Protein AF-A0A0S8BSZ0-F1 (afdb_monomer_lite)

Structure (mmCIF, N/CA/C/O backbone):
data_AF-A0A0S8BSZ0-F1
#
_entry.id   AF-A0A0S8BSZ0-F1
#
loop_
_atom_site.group_PDB
_atom_site.id
_atom_site.type_symbol
_atom_site.label_atom_id
_atom_site.label_alt_id
_atom_site.label_comp_id
_atom_site.label_asym_id
_atom_site.label_entity_id
_atom_site.label_seq_id
_atom_site.pdbx_PDB_ins_code
_atom_site.Cartn_x
_atom_site.Cartn_y
_atom_site.Cartn_z
_atom_site.occupancy
_atom_site.B_iso_or_equiv
_atom_site.auth_seq_id
_atom_site.auth_comp_id
_atom_site.auth_asym_id
_atom_site.auth_atom_id
_atom_site.pdbx_PDB_model_num
ATOM 1 N N . MET A 1 1 ? -16.927 15.091 10.865 1.00 62.81 1 MET A N 1
ATOM 2 C CA . MET A 1 1 ? -16.295 13.777 10.636 1.00 62.81 1 MET A CA 1
ATOM 3 C C . MET A 1 1 ? -16.077 13.111 11.978 1.00 62.81 1 MET A C 1
ATOM 5 O O . MET A 1 1 ? -15.887 13.819 12.961 1.00 62.81 1 MET A O 1
ATOM 9 N N . THR A 1 2 ? -16.164 11.785 12.043 1.00 83.69 2 THR A N 1
ATOM 10 C CA . THR A 1 2 ? -15.721 11.041 13.231 1.00 83.69 2 THR A CA 1
ATOM 11 C C . THR A 1 2 ? -14.216 10.773 13.145 1.00 83.69 2 THR A C 1
ATOM 13 O O . THR A 1 2 ? -13.656 10.782 12.050 1.00 83.69 2 THR A O 1
ATOM 16 N N . LYS A 1 3 ? -13.560 10.467 14.275 1.00 85.38 3 LYS A N 1
ATOM 17 C CA . LYS A 1 3 ? -12.137 10.060 14.292 1.00 85.38 3 LYS A CA 1
ATOM 18 C C . LYS A 1 3 ? -11.849 8.879 13.356 1.00 85.38 3 LYS A C 1
ATOM 20 O O . LYS A 1 3 ? -10.783 8.805 12.756 1.00 85.38 3 LYS A O 1
ATOM 25 N N . ARG A 1 4 ? -12.819 7.971 13.205 1.00 86.81 4 ARG A N 1
ATOM 26 C CA . ARG A 1 4 ? -12.750 6.855 12.257 1.00 86.81 4 ARG A CA 1
ATOM 27 C C . ARG A 1 4 ? -12.723 7.336 10.815 1.00 86.81 4 ARG A C 1
ATOM 29 O O . ARG A 1 4 ? -11.914 6.839 10.041 1.00 86.81 4 ARG A O 1
ATOM 36 N N . ASP A 1 5 ? -13.603 8.265 10.455 1.00 88.94 5 ASP A N 1
ATOM 37 C CA . ASP A 1 5 ? -13.669 8.763 9.080 1.00 88.94 5 ASP A CA 1
ATOM 38 C C . ASP A 1 5 ? -12.369 9.496 8.728 1.00 88.94 5 ASP A C 1
ATOM 40 O O . ASP A 1 5 ? -11.796 9.242 7.677 1.00 88.94 5 ASP A O 1
ATOM 44 N N . GLU A 1 6 ? -11.840 10.315 9.642 1.00 91.31 6 GLU A N 1
ATOM 45 C CA . GLU A 1 6 ? -10.541 10.986 9.472 1.00 91.31 6 GLU A CA 1
ATOM 46 C C . GLU A 1 6 ? -9.388 9.987 9.302 1.00 91.31 6 GLU A C 1
ATOM 48 O O . GLU A 1 6 ? -8.531 10.162 8.434 1.00 91.31 6 GLU A O 1
ATOM 53 N N . TYR A 1 7 ? -9.379 8.917 10.101 1.00 90.44 7 TYR A N 1
ATOM 54 C CA . TYR A 1 7 ? -8.399 7.841 9.985 1.00 90.44 7 TYR A CA 1
ATOM 55 C C . TYR A 1 7 ? -8.481 7.148 8.617 1.00 90.44 7 TYR A C 1
ATOM 57 O O . TYR A 1 7 ? -7.475 7.047 7.915 1.00 90.44 7 TYR A O 1
ATOM 65 N N . VAL A 1 8 ? -9.679 6.730 8.198 1.00 91.44 8 VAL A N 1
ATOM 66 C CA . VAL A 1 8 ? -9.894 6.048 6.913 1.00 91.44 8 VAL A CA 1
ATOM 67 C C . VAL A 1 8 ? -9.533 6.953 5.733 1.00 91.44 8 VAL A C 1
ATOM 69 O O . VAL A 1 8 ? -8.869 6.499 4.804 1.00 91.44 8 VAL A O 1
ATOM 72 N N . GLU A 1 9 ? -9.914 8.231 5.761 1.00 94.31 9 GLU A N 1
ATOM 73 C CA . GLU A 1 9 ? -9.570 9.185 4.700 1.00 94.31 9 GLU A CA 1
ATOM 74 C C . GLU A 1 9 ? -8.056 9.422 4.607 1.00 94.31 9 GLU A C 1
ATOM 76 O O . GLU A 1 9 ? -7.502 9.453 3.507 1.00 94.31 9 GLU A O 1
ATOM 81 N N . LYS A 1 10 ? -7.349 9.488 5.743 1.00 93.81 10 LYS A N 1
ATOM 82 C CA . LYS A 1 10 ? -5.880 9.559 5.756 1.00 93.81 10 LYS A CA 1
ATOM 83 C C . LYS A 1 10 ? -5.246 8.337 5.088 1.00 93.81 10 LYS A C 1
ATOM 85 O O . LYS A 1 10 ? -4.289 8.495 4.328 1.00 93.81 10 LYS A O 1
ATOM 90 N N . LEU A 1 11 ? -5.748 7.134 5.374 1.00 93.06 11 LEU A N 1
ATOM 91 C CA . LEU A 1 11 ? -5.251 5.911 4.744 1.00 93.06 11 LEU A CA 1
ATOM 92 C C . LEU A 1 11 ? -5.512 5.935 3.232 1.00 93.06 11 LEU A C 1
ATOM 94 O O . LEU A 1 11 ? -4.574 5.774 2.455 1.00 93.06 11 LEU A O 1
ATOM 98 N N . LYS A 1 12 ? -6.739 6.243 2.797 1.00 93.62 12 LYS A N 1
ATOM 99 C CA . LYS A 1 12 ? -7.074 6.365 1.366 1.00 93.62 12 LYS A CA 1
ATOM 100 C C . LYS A 1 12 ? -6.160 7.344 0.632 1.00 93.62 12 LYS A C 1
ATOM 102 O O . LYS A 1 12 ? -5.600 6.981 -0.396 1.00 93.62 12 LYS A O 1
ATOM 107 N N . ALA A 1 13 ? -5.923 8.529 1.196 1.00 96.06 13 ALA A N 1
ATOM 108 C CA . ALA A 1 13 ? -5.041 9.520 0.584 1.00 96.06 13 ALA A CA 1
ATOM 109 C C . ALA A 1 13 ? -3.604 8.995 0.391 1.00 96.06 13 ALA A C 1
ATOM 111 O O . ALA A 1 13 ? -2.983 9.231 -0.647 1.00 96.06 13 ALA A O 1
ATOM 112 N N . GLN A 1 14 ? -3.068 8.247 1.365 1.00 93.81 14 GLN A N 1
ATOM 113 C CA . GLN A 1 14 ? -1.753 7.608 1.224 1.00 93.81 14 GLN A CA 1
ATOM 114 C C . GLN A 1 14 ? -1.756 6.510 0.158 1.00 93.81 14 GLN A C 1
ATOM 116 O O . GLN A 1 14 ? -0.816 6.418 -0.633 1.00 93.81 14 GLN A O 1
ATOM 121 N N . LEU A 1 15 ? -2.811 5.695 0.121 1.00 93.81 15 LEU A N 1
ATOM 122 C CA . LEU A 1 15 ? -2.969 4.648 -0.880 1.00 93.81 15 LEU A CA 1
ATOM 123 C C . LEU A 1 15 ? -3.018 5.229 -2.297 1.00 93.81 15 LEU A C 1
ATOM 125 O O . LEU A 1 15 ? -2.343 4.715 -3.188 1.00 93.81 15 LEU A O 1
ATOM 129 N N . ASP A 1 16 ? -3.770 6.306 -2.503 1.00 95.25 16 ASP A N 1
ATOM 130 C CA . ASP A 1 16 ? -3.882 6.968 -3.802 1.00 95.25 16 ASP A CA 1
ATOM 131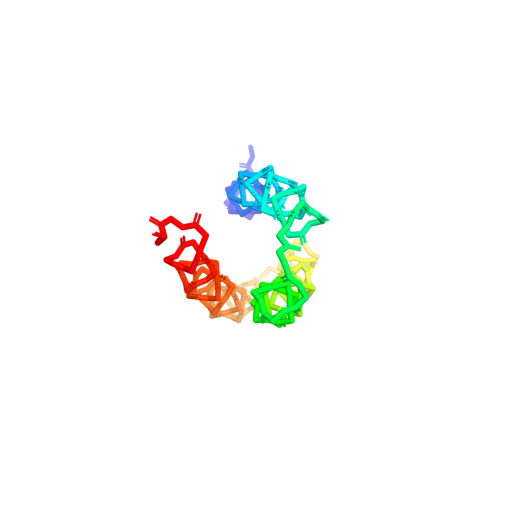 C C . ASP A 1 16 ? -2.522 7.497 -4.273 1.00 95.25 16 ASP A C 1
ATOM 133 O O . ASP A 1 16 ? -2.136 7.288 -5.426 1.00 95.25 16 ASP A O 1
ATOM 137 N N . GLN A 1 17 ? -1.740 8.088 -3.362 1.00 94.75 17 GLN A N 1
ATOM 138 C CA . GLN A 1 17 ? -0.377 8.529 -3.657 1.00 94.75 17 GLN A CA 1
ATOM 139 C C . GLN A 1 17 ? 0.523 7.364 -4.099 1.00 94.75 17 GLN A C 1
ATOM 141 O O . GLN A 1 17 ? 1.277 7.492 -5.069 1.00 94.75 17 GLN A O 1
ATOM 146 N N . TRP A 1 18 ? 0.475 6.230 -3.397 1.00 94.62 18 TRP A N 1
ATOM 147 C CA . TRP A 1 18 ? 1.294 5.065 -3.738 1.00 94.62 18 TRP A CA 1
ATOM 148 C C . TRP A 1 18 ? 0.847 4.406 -5.040 1.00 94.62 18 TRP A C 1
ATOM 150 O O . TRP A 1 18 ? 1.694 4.085 -5.873 1.00 94.62 18 TRP A O 1
ATOM 160 N N . ASN A 1 19 ? -0.462 4.284 -5.272 1.00 92.81 19 ASN A N 1
ATOM 161 C CA . ASN A 1 19 ? -1.010 3.773 -6.527 1.00 92.81 19 ASN A CA 1
ATOM 162 C C . ASN A 1 19 ? -0.564 4.626 -7.722 1.00 92.81 19 ASN A C 1
ATOM 164 O O . ASN A 1 19 ? -0.157 4.076 -8.743 1.00 92.81 19 ASN A O 1
ATOM 168 N N . ALA A 1 20 ? -0.568 5.956 -7.590 1.00 95.56 20 ALA A N 1
ATOM 169 C CA . ALA A 1 20 ? -0.103 6.849 -8.649 1.00 95.56 20 ALA A CA 1
ATOM 170 C C . ALA A 1 20 ? 1.380 6.622 -9.001 1.00 95.56 20 ALA A C 1
ATOM 172 O O . ALA A 1 20 ? 1.740 6.607 -10.178 1.00 95.56 20 ALA A O 1
ATOM 173 N N . GLN A 1 21 ? 2.243 6.398 -8.005 1.00 93.19 21 GLN A N 1
ATOM 174 C CA . GLN A 1 21 ? 3.658 6.088 -8.251 1.00 93.19 21 GLN A CA 1
ATOM 175 C C . GLN A 1 21 ? 3.852 4.692 -8.854 1.00 93.19 21 GLN A C 1
ATOM 177 O O . GLN A 1 21 ? 4.664 4.514 -9.759 1.00 93.19 21 GLN A O 1
ATOM 182 N N . VAL A 1 22 ? 3.063 3.714 -8.414 1.00 91.81 22 VAL A N 1
ATOM 183 C CA . VAL A 1 22 ? 3.096 2.342 -8.937 1.00 91.81 22 VAL A CA 1
ATOM 184 C C . VAL A 1 22 ? 2.709 2.295 -10.411 1.00 91.81 22 VAL A C 1
ATOM 186 O O . VAL A 1 22 ? 3.358 1.587 -11.173 1.00 91.81 22 VAL A O 1
ATOM 189 N N . VAL A 1 23 ? 1.750 3.112 -10.856 1.00 93.94 23 VAL A N 1
ATOM 190 C CA . VAL A 1 23 ? 1.425 3.253 -12.289 1.00 93.94 23 VAL A CA 1
ATOM 191 C C . VAL A 1 23 ? 2.646 3.706 -13.102 1.00 93.94 23 VAL A C 1
ATOM 193 O O . VAL A 1 23 ? 2.889 3.191 -14.194 1.00 93.94 23 VAL A O 1
ATOM 196 N N . G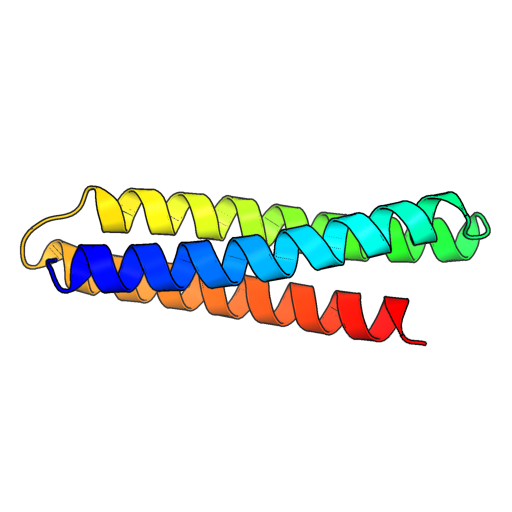LN A 1 24 ? 3.458 4.627 -12.572 1.00 92.50 24 GLN A N 1
ATOM 197 C CA . GLN A 1 24 ? 4.688 5.062 -13.248 1.00 92.50 24 GLN A CA 1
ATOM 198 C C . GLN A 1 24 ? 5.733 3.941 -13.306 1.00 92.50 24 GLN A C 1
ATOM 200 O O . GLN A 1 24 ? 6.404 3.762 -14.321 1.00 92.50 24 GLN A O 1
ATOM 205 N N . TRP A 1 25 ? 5.871 3.168 -12.230 1.00 92.31 25 TRP A N 1
ATOM 206 C CA . TRP A 1 25 ? 6.776 2.019 -12.176 1.00 92.31 25 TRP A CA 1
ATOM 207 C C . TRP A 1 25 ? 6.348 0.888 -13.111 1.00 92.31 25 TRP A C 1
ATOM 209 O O . TRP A 1 25 ? 7.191 0.301 -13.781 1.00 92.31 25 TRP A O 1
ATOM 219 N N . GLU A 1 26 ? 5.048 0.627 -13.234 1.00 91.12 26 GLU A N 1
ATOM 220 C CA . GLU A 1 26 ? 4.504 -0.337 -14.194 1.00 91.12 26 GLU A CA 1
ATOM 221 C C . GLU A 1 26 ? 4.827 0.049 -15.640 1.00 91.12 26 GLU A C 1
ATOM 223 O O . GLU A 1 26 ? 5.178 -0.818 -16.440 1.00 91.12 26 GLU A O 1
ATOM 228 N N . ALA A 1 27 ? 4.749 1.338 -15.981 1.00 92.75 27 ALA A N 1
ATOM 229 C CA . ALA A 1 27 ? 5.158 1.823 -17.296 1.00 92.75 27 ALA A CA 1
ATOM 230 C C . ALA A 1 27 ? 6.662 1.596 -17.532 1.00 92.75 27 ALA A C 1
ATOM 232 O O . ALA A 1 27 ? 7.036 0.974 -18.525 1.00 92.75 27 ALA A O 1
ATOM 233 N N . LYS A 1 28 ? 7.514 1.982 -16.570 1.00 88.69 28 LYS A N 1
ATOM 234 C CA . LYS A 1 28 ? 8.968 1.737 -16.632 1.00 88.69 28 LYS A CA 1
ATOM 235 C C . LYS A 1 28 ? 9.307 0.250 -16.765 1.00 88.69 28 LYS A C 1
ATOM 237 O O . LYS A 1 28 ? 10.197 -0.113 -17.525 1.00 88.69 28 LYS A O 1
ATOM 242 N N . ALA A 1 29 ? 8.590 -0.623 -16.058 1.00 90.31 29 ALA A N 1
ATOM 243 C CA . ALA A 1 29 ? 8.806 -2.065 -16.125 1.00 90.31 29 ALA A CA 1
ATOM 244 C C . ALA A 1 29 ? 8.493 -2.656 -17.502 1.00 90.31 29 ALA A C 1
ATOM 246 O O . ALA A 1 29 ? 9.167 -3.591 -17.931 1.00 90.31 29 ALA A O 1
ATOM 247 N N . ARG A 1 30 ? 7.519 -2.092 -18.225 1.00 89.75 30 ARG A N 1
ATOM 248 C CA . ARG A 1 30 ? 7.204 -2.506 -19.602 1.00 89.75 30 ARG A CA 1
ATOM 249 C C . ARG A 1 30 ? 8.294 -2.118 -20.599 1.00 89.75 30 ARG A C 1
ATOM 251 O O . ARG A 1 30 ? 8.490 -2.847 -21.565 1.00 89.75 30 ARG A O 1
ATOM 258 N N . GLU A 1 31 ? 8.982 -1.005 -20.363 1.00 89.25 31 GLU A N 1
ATOM 259 C CA . GLU A 1 31 ? 10.082 -0.514 -21.206 1.00 89.25 31 GLU A CA 1
ATOM 260 C C . GLU A 1 31 ? 11.437 -1.157 -20.856 1.00 89.25 31 GLU A C 1
ATOM 262 O O . GLU A 1 31 ? 12.380 -1.110 -21.648 1.00 89.25 31 GLU A O 1
ATOM 267 N N . ALA A 1 32 ? 11.544 -1.780 -19.680 1.00 89.25 32 ALA A N 1
ATOM 268 C CA . ALA A 1 32 ? 12.771 -2.392 -19.196 1.00 89.25 32 ALA A CA 1
ATOM 269 C C . ALA A 1 32 ? 13.135 -3.690 -19.943 1.00 89.25 32 ALA A C 1
ATOM 271 O O . ALA A 1 32 ? 12.285 -4.457 -20.402 1.00 89.25 32 ALA A O 1
ATOM 272 N N . GLN A 1 33 ? 14.438 -3.983 -20.006 1.00 88.94 33 GLN A N 1
ATOM 273 C CA . GLN A 1 33 ? 14.944 -5.251 -20.540 1.00 88.94 33 GLN A CA 1
ATOM 274 C C . GLN A 1 33 ? 14.445 -6.442 -19.707 1.00 88.94 33 GLN A C 1
ATOM 276 O O . GLN A 1 33 ? 14.228 -6.315 -18.505 1.00 88.94 33 GLN A O 1
ATOM 281 N N . ALA A 1 34 ? 14.329 -7.625 -20.322 1.00 85.56 34 ALA A N 1
ATOM 282 C CA . ALA A 1 34 ? 13.683 -8.799 -19.719 1.00 85.56 34 ALA A CA 1
ATOM 283 C C . ALA A 1 34 ? 14.193 -9.167 -18.310 1.00 85.56 34 ALA A C 1
ATOM 285 O O . ALA A 1 34 ? 13.396 -9.507 -17.438 1.00 85.56 34 ALA A O 1
ATOM 286 N N . HIS A 1 35 ? 15.504 -9.066 -18.068 1.00 80.06 35 HIS A N 1
ATOM 287 C CA . HIS A 1 35 ? 16.096 -9.388 -16.767 1.00 80.06 35 HIS A CA 1
ATOM 288 C C . HIS A 1 35 ? 15.750 -8.354 -15.681 1.00 80.06 35 HIS A C 1
ATOM 290 O O . HIS A 1 35 ? 15.479 -8.728 -14.545 1.00 80.06 35 HIS A O 1
ATOM 296 N N . VAL A 1 36 ? 15.705 -7.067 -16.037 1.00 86.69 36 VAL A N 1
ATOM 297 C CA . VAL A 1 36 ? 15.310 -5.974 -15.133 1.00 86.69 36 VAL A CA 1
ATOM 298 C C . VAL A 1 36 ? 13.806 -6.022 -14.872 1.00 86.69 36 VAL A C 1
ATOM 300 O O . VAL A 1 36 ? 13.359 -5.893 -13.735 1.00 86.69 36 VAL A O 1
ATOM 303 N N . ARG A 1 37 ? 13.021 -6.287 -15.921 1.00 89.12 37 ARG A N 1
ATOM 304 C CA . ARG A 1 37 ? 11.566 -6.410 -15.842 1.00 89.12 37 ARG A CA 1
ATOM 305 C C . ARG A 1 37 ? 11.129 -7.483 -14.845 1.00 89.12 37 ARG A C 1
ATOM 307 O O . ARG A 1 37 ? 10.210 -7.234 -14.079 1.00 89.12 37 ARG A O 1
ATOM 314 N N . ALA A 1 38 ? 11.796 -8.638 -14.809 1.00 90.12 38 ALA A N 1
ATOM 315 C CA . ALA A 1 38 ? 11.459 -9.700 -13.860 1.00 90.12 38 ALA A CA 1
ATOM 316 C C . ALA A 1 38 ? 11.631 -9.268 -12.388 1.00 90.12 38 ALA A C 1
ATOM 318 O O . ALA A 1 38 ? 10.801 -9.607 -11.544 1.00 90.12 38 ALA A O 1
ATOM 319 N N . ASP A 1 39 ? 12.682 -8.502 -12.073 1.00 89.19 39 ASP A N 1
ATOM 320 C CA . ASP A 1 39 ? 12.880 -7.960 -10.722 1.00 89.19 39 ASP A CA 1
ATOM 321 C C . ASP A 1 39 ? 11.827 -6.892 -10.388 1.00 89.19 39 ASP A C 1
ATOM 323 O O . ASP A 1 39 ? 11.227 -6.919 -9.313 1.00 89.19 39 ASP A O 1
ATOM 327 N N . TYR A 1 40 ? 11.530 -6.005 -11.337 1.00 91.06 40 TYR A N 1
ATOM 328 C CA . TYR A 1 40 ? 10.495 -4.981 -11.201 1.00 91.06 40 TYR A CA 1
ATOM 329 C C . TYR A 1 40 ? 9.098 -5.567 -10.994 1.00 91.06 40 TYR A C 1
ATOM 331 O O . TYR A 1 40 ? 8.402 -5.164 -10.059 1.00 91.06 40 TYR A O 1
ATOM 339 N N . ASP A 1 41 ? 8.711 -6.557 -11.798 1.00 92.38 41 ASP A N 1
ATOM 340 C CA . ASP A 1 41 ? 7.431 -7.254 -11.672 1.00 92.38 41 ASP A CA 1
ATOM 341 C C . ASP A 1 41 ? 7.309 -7.915 -10.287 1.00 92.38 41 ASP A C 1
ATOM 343 O O . ASP A 1 41 ? 6.255 -7.828 -9.654 1.00 92.38 41 ASP A O 1
ATOM 347 N N . LYS A 1 42 ? 8.403 -8.471 -9.744 1.00 93.38 42 LYS A N 1
ATOM 348 C CA . LYS A 1 42 ? 8.435 -9.035 -8.385 1.00 93.38 42 LYS A CA 1
ATOM 349 C C . LYS A 1 42 ? 8.206 -7.979 -7.298 1.00 93.38 42 LYS A C 1
ATOM 351 O O . LYS A 1 42 ? 7.458 -8.237 -6.351 1.00 93.38 42 LYS A O 1
ATOM 356 N N . GLN A 1 43 ? 8.832 -6.802 -7.398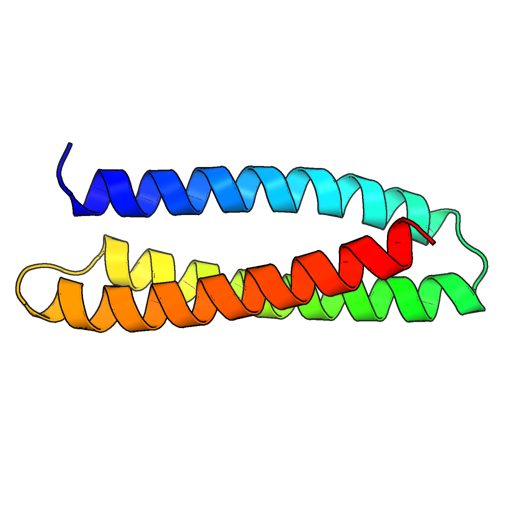 1.00 93.31 43 GLN A N 1
ATOM 357 C CA . GLN A 1 43 ? 8.613 -5.729 -6.416 1.00 93.31 43 GLN A CA 1
ATOM 358 C C . GLN A 1 43 ? 7.184 -5.172 -6.504 1.00 93.31 43 GLN A C 1
ATOM 360 O O . GLN A 1 43 ? 6.539 -4.959 -5.474 1.00 93.31 43 GLN A O 1
ATOM 365 N N . LEU A 1 44 ? 6.665 -4.994 -7.723 1.00 93.44 44 LEU A N 1
ATOM 366 C CA . LEU A 1 44 ? 5.290 -4.553 -7.968 1.00 93.44 44 LEU A CA 1
ATOM 367 C C . LEU A 1 44 ? 4.270 -5.555 -7.419 1.00 93.44 44 LEU A C 1
ATOM 369 O O . LEU A 1 44 ? 3.298 -5.157 -6.779 1.00 93.44 44 LEU A O 1
ATOM 373 N N . GLU A 1 45 ? 4.495 -6.853 -7.616 1.00 94.75 45 GLU A N 1
ATOM 374 C CA . GLU A 1 45 ? 3.637 -7.898 -7.062 1.00 94.75 45 GLU A CA 1
ATOM 375 C C . GLU A 1 45 ? 3.663 -7.896 -5.528 1.00 94.75 45 GLU A C 1
ATOM 377 O O . GLU A 1 45 ? 2.609 -7.963 -4.893 1.00 94.75 45 GLU A O 1
ATOM 382 N N . SER A 1 46 ? 4.846 -7.751 -4.922 1.00 94.44 46 SER A N 1
ATOM 383 C CA . SER A 1 46 ? 4.978 -7.639 -3.467 1.00 94.44 46 SER A CA 1
ATOM 384 C C . SER A 1 46 ? 4.180 -6.456 -2.920 1.00 94.44 46 SER A C 1
ATOM 386 O O . SER A 1 46 ? 3.459 -6.616 -1.936 1.00 94.44 46 SER A O 1
ATOM 388 N N . PHE A 1 47 ? 4.267 -5.286 -3.561 1.00 94.19 47 PHE A N 1
ATOM 389 C CA . PHE A 1 47 ? 3.468 -4.121 -3.183 1.00 94.19 47 PHE A CA 1
ATOM 390 C C . PHE A 1 47 ? 1.964 -4.393 -3.326 1.00 94.19 47 PHE A C 1
ATOM 392 O O . PHE A 1 47 ? 1.212 -4.138 -2.389 1.00 94.19 47 PHE A O 1
ATOM 399 N N . ARG A 1 48 ? 1.518 -4.958 -4.458 1.00 94.31 48 ARG A N 1
ATOM 400 C CA . ARG A 1 48 ? 0.096 -5.259 -4.709 1.00 94.31 48 ARG A CA 1
ATOM 401 C C . ARG A 1 48 ? -0.495 -6.190 -3.649 1.00 94.31 48 ARG A C 1
ATOM 403 O O . ARG A 1 48 ? -1.586 -5.920 -3.161 1.00 94.31 48 ARG A O 1
ATOM 410 N N . ARG A 1 49 ? 0.239 -7.229 -3.237 1.00 95.88 49 ARG A N 1
ATOM 411 C CA . ARG A 1 49 ? -0.201 -8.138 -2.163 1.00 95.88 49 ARG A CA 1
ATOM 412 C C . ARG A 1 49 ? -0.404 -7.398 -0.838 1.00 95.88 49 ARG A C 1
ATOM 414 O O . ARG A 1 49 ? -1.447 -7.552 -0.213 1.00 95.88 49 ARG A O 1
ATOM 421 N N . GLN A 1 50 ? 0.563 -6.567 -0.438 1.00 95.56 50 GLN A N 1
ATOM 422 C CA . GLN A 1 50 ? 0.449 -5.778 0.796 1.00 95.56 50 GLN A CA 1
ATOM 423 C C . GLN A 1 50 ? -0.677 -4.741 0.716 1.00 95.56 50 GLN A C 1
ATOM 425 O O . GLN A 1 50 ? -1.380 -4.506 1.694 1.00 95.56 50 GLN A O 1
ATOM 430 N 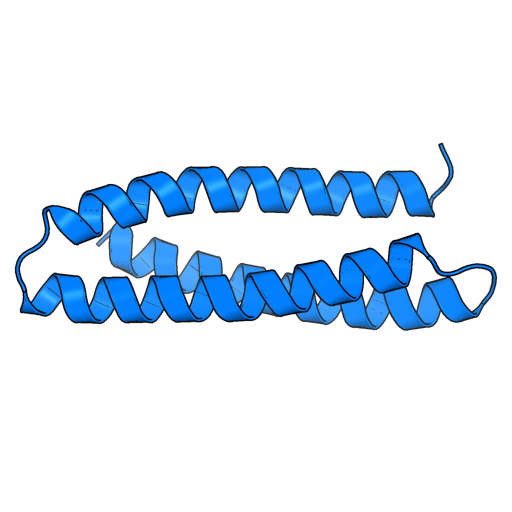N . ARG A 1 51 ? -0.891 -4.154 -0.465 1.00 94.75 51 ARG A N 1
ATOM 431 C CA . ARG A 1 51 ? -1.997 -3.232 -0.727 1.00 94.75 51 ARG A CA 1
ATOM 432 C C . ARG A 1 51 ? -3.355 -3.884 -0.534 1.00 94.75 51 ARG A C 1
ATOM 434 O O . ARG A 1 51 ? -4.238 -3.277 0.067 1.00 94.75 51 ARG A O 1
ATOM 441 N N . ASP A 1 52 ? -3.531 -5.095 -1.041 1.00 96.00 52 ASP A N 1
ATOM 442 C CA . ASP A 1 52 ? -4.807 -5.795 -0.945 1.00 96.00 52 ASP A CA 1
ATOM 443 C C . ASP A 1 52 ? -5.121 -6.180 0.516 1.00 96.00 52 ASP A C 1
ATOM 445 O O . ASP A 1 52 ? -6.256 -5.992 0.961 1.00 96.00 52 ASP A O 1
ATOM 449 N N . GLU A 1 53 ? -4.108 -6.594 1.290 1.00 95.25 53 GLU A N 1
ATOM 450 C CA . GLU A 1 53 ? -4.213 -6.833 2.742 1.00 95.25 53 GLU A CA 1
ATOM 451 C C . GLU A 1 53 ? -4.560 -5.541 3.505 1.00 95.25 53 GLU A C 1
ATOM 453 O O . GLU A 1 53 ? -5.500 -5.508 4.302 1.00 95.25 53 GLU A O 1
ATOM 458 N N . ALA A 1 54 ? -3.863 -4.442 3.210 1.00 94.31 54 ALA A N 1
ATOM 459 C CA . ALA A 1 54 ? -4.107 -3.136 3.816 1.00 94.31 54 ALA A CA 1
ATOM 460 C C . ALA A 1 54 ? -5.526 -2.610 3.518 1.00 94.31 54 ALA A C 1
ATOM 462 O O . ALA A 1 54 ? -6.220 -2.116 4.410 1.00 94.31 54 ALA A O 1
ATOM 463 N N . LEU A 1 55 ? -6.001 -2.775 2.280 1.00 94.75 55 LEU A N 1
ATOM 464 C CA . LEU A 1 55 ? -7.368 -2.444 1.874 1.00 94.75 55 LEU A CA 1
ATOM 465 C C . LEU A 1 55 ? -8.416 -3.272 2.619 1.00 94.75 55 LEU A C 1
ATOM 467 O O . LEU A 1 55 ? -9.486 -2.758 2.953 1.00 94.75 55 LEU A O 1
ATOM 471 N N . GLU A 1 56 ? -8.138 -4.550 2.866 1.00 95.06 56 GLU A N 1
ATOM 472 C CA . GLU A 1 56 ? -9.023 -5.400 3.652 1.00 95.06 56 GLU A CA 1
ATOM 473 C C . GLU A 1 56 ? -9.129 -4.916 5.099 1.00 95.06 56 GLU A C 1
ATOM 475 O O . GLU A 1 56 ? -10.244 -4.740 5.596 1.00 95.06 56 GLU A O 1
ATOM 480 N N . GLN A 1 57 ? -8.000 -4.624 5.749 1.00 93.75 57 GLN A N 1
ATOM 481 C CA . GLN A 1 57 ? -8.005 -4.101 7.117 1.00 93.75 57 GLN A CA 1
ATOM 482 C C . GLN A 1 57 ? -8.697 -2.737 7.204 1.00 93.75 57 GLN A C 1
ATOM 484 O O . GLN A 1 57 ? -9.523 -2.522 8.089 1.00 93.75 57 GLN A O 1
ATOM 489 N N . MET A 1 58 ? -8.464 -1.843 6.238 1.00 92.75 58 MET A N 1
ATOM 490 C CA . MET A 1 58 ? -9.143 -0.546 6.181 1.00 92.75 58 MET A CA 1
ATOM 491 C C . MET A 1 58 ? -10.668 -0.698 6.094 1.00 92.75 58 MET A C 1
ATOM 493 O O . MET A 1 58 ? -11.395 0.009 6.794 1.00 92.75 58 MET A O 1
ATOM 497 N N . ARG A 1 59 ? -11.172 -1.644 5.284 1.00 92.31 59 ARG A N 1
ATOM 498 C CA . ARG A 1 59 ? -12.616 -1.940 5.222 1.00 92.31 59 ARG A CA 1
ATOM 499 C C . ARG A 1 59 ? -13.150 -2.433 6.566 1.00 92.31 59 ARG A C 1
ATOM 501 O O . ARG A 1 59 ? -14.215 -1.987 6.987 1.00 92.31 59 ARG A O 1
ATOM 508 N N . ARG A 1 60 ? -12.408 -3.301 7.262 1.00 92.25 60 ARG A N 1
ATOM 509 C CA . ARG A 1 60 ? -12.787 -3.795 8.598 1.00 92.25 60 ARG A CA 1
ATOM 510 C C . ARG A 1 60 ? -12.881 -2.650 9.610 1.00 92.25 60 ARG A C 1
ATOM 512 O O . ARG A 1 60 ? -13.889 -2.543 10.301 1.00 92.25 60 ARG A O 1
ATOM 519 N N . VAL A 1 61 ? -11.893 -1.752 9.637 1.00 91.44 61 VAL A N 1
ATOM 520 C CA . VAL A 1 61 ? -11.896 -0.559 10.505 1.00 91.44 61 VAL A CA 1
ATOM 521 C C . VAL A 1 61 ? -13.056 0.380 10.177 1.00 91.44 61 VAL A C 1
ATOM 523 O O . VAL A 1 61 ? -13.703 0.901 11.084 1.00 91.44 61 VAL A O 1
ATOM 526 N N . GLN A 1 62 ? -13.360 0.585 8.893 1.00 89.69 62 GLN A N 1
ATOM 527 C CA . GLN A 1 62 ? -14.474 1.434 8.466 1.00 89.69 62 GLN A CA 1
ATOM 528 C C . GLN A 1 62 ? -15.833 0.890 8.940 1.00 89.69 62 GLN A C 1
ATOM 530 O O . GLN A 1 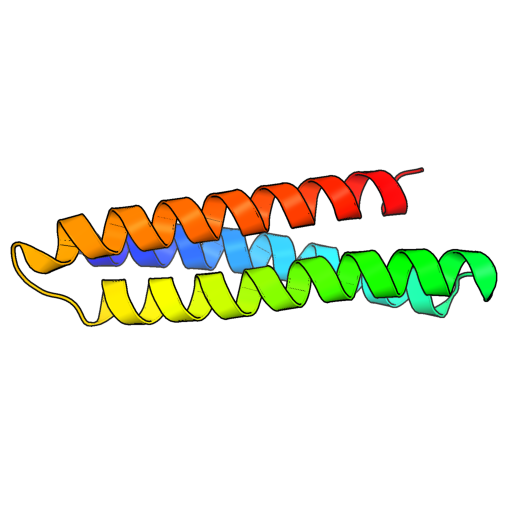62 ? -16.702 1.669 9.333 1.00 89.69 62 GLN A O 1
ATOM 535 N N . SER A 1 63 ? -16.015 -0.432 8.920 1.00 89.56 63 SER A N 1
ATOM 536 C CA . SER A 1 63 ? -17.249 -1.094 9.360 1.00 89.56 63 SER A CA 1
ATOM 537 C C . SER A 1 63 ? -17.360 -1.267 10.879 1.00 89.56 63 SER A C 1
ATOM 539 O O . SER A 1 63 ? -18.454 -1.529 11.373 1.00 89.56 63 SER A O 1
ATOM 541 N N . ALA A 1 64 ? -16.265 -1.120 11.624 1.00 88.94 64 ALA A N 1
ATOM 542 C CA . ALA A 1 64 ? -16.245 -1.323 13.067 1.00 88.94 64 ALA A CA 1
ATOM 543 C C . ALA A 1 64 ? -16.850 -0.154 13.861 1.00 88.94 64 ALA A C 1
ATOM 545 O O . ALA A 1 64 ? -16.861 1.004 13.423 1.00 88.94 64 ALA A O 1
ATOM 546 N N . THR A 1 65 ? -17.334 -0.473 15.063 1.00 85.06 65 THR A N 1
ATOM 547 C CA . THR A 1 65 ? -17.937 0.463 16.022 1.00 85.06 65 THR A CA 1
ATOM 548 C C . THR A 1 65 ? -17.539 0.097 17.450 1.00 85.06 65 THR A C 1
ATOM 550 O O . THR A 1 65 ? -17.327 -1.080 17.737 1.00 85.06 65 THR A O 1
ATOM 553 N N . GLY A 1 66 ? -17.520 1.076 18.359 1.00 81.62 66 GLY A N 1
ATOM 554 C CA . GLY A 1 66 ? -17.218 0.838 19.776 1.00 81.62 66 GLY A CA 1
ATOM 555 C C . GLY A 1 66 ? -15.781 0.360 20.000 1.00 81.62 66 GLY A C 1
ATOM 556 O O . GLY A 1 66 ? -14.887 0.714 19.234 1.00 81.62 66 GLY A O 1
ATOM 557 N N . ASP A 1 67 ? -15.564 -0.454 21.031 1.00 81.31 67 ASP A N 1
ATOM 558 C CA . ASP A 1 67 ? -14.219 -0.867 21.464 1.00 81.31 67 ASP A CA 1
ATOM 559 C C . ASP A 1 67 ? -13.472 -1.704 20.414 1.00 81.31 67 ASP A C 1
ATOM 561 O O . ASP A 1 67 ? -12.267 -1.540 20.236 1.00 81.31 67 ASP A O 1
ATOM 565 N N . ALA A 1 68 ? -14.196 -2.492 19.610 1.00 87.38 68 ALA A N 1
ATOM 566 C CA . ALA A 1 68 ? -13.622 -3.275 18.512 1.00 87.38 68 ALA A CA 1
ATOM 567 C C . ALA A 1 68 ? -12.935 -2.410 17.437 1.00 87.38 68 ALA A C 1
ATOM 569 O O . ALA A 1 68 ? -12.117 -2.907 16.664 1.00 87.38 68 ALA A O 1
ATOM 570 N N . TRP A 1 69 ? -13.264 -1.115 17.362 1.00 89.19 69 TRP A N 1
ATOM 571 C CA . TRP A 1 69 ? -12.615 -0.200 16.428 1.00 89.19 69 TRP A CA 1
ATOM 572 C C . TRP A 1 69 ? -11.135 0.016 16.766 1.00 89.19 69 TRP A C 1
ATOM 574 O O . TRP A 1 69 ? -10.319 0.085 15.849 1.00 89.19 69 TRP A O 1
ATOM 584 N N . MET A 1 70 ? -10.778 0.081 18.054 1.00 86.38 70 MET A N 1
ATOM 585 C CA . MET A 1 70 ? -9.390 0.305 18.476 1.00 86.38 70 MET A CA 1
ATOM 586 C C . MET A 1 70 ? -8.498 -0.898 18.147 1.00 86.38 70 MET A C 1
ATOM 588 O O . MET A 1 70 ? -7.424 -0.713 17.577 1.00 86.38 70 MET A O 1
ATOM 592 N N . ASP A 1 71 ? -8.976 -2.118 18.401 1.00 88.25 71 ASP A N 1
ATOM 593 C CA . ASP A 1 71 ? -8.232 -3.346 18.085 1.00 88.25 71 ASP A CA 1
ATOM 594 C C . ASP A 1 71 ? -8.017 -3.512 16.572 1.00 88.25 71 ASP A C 1
ATOM 596 O O . ASP A 1 71 ? -6.932 -3.867 16.108 1.00 88.25 71 ASP A O 1
ATOM 600 N N . LEU A 1 72 ? -9.044 -3.207 15.771 1.00 91.88 72 LEU A N 1
ATOM 601 C CA . LEU A 1 72 ? -8.941 -3.269 14.313 1.00 91.88 72 LEU A CA 1
ATOM 602 C C . LEU A 1 72 ? -8.034 -2.172 13.746 1.00 91.88 72 LEU A C 1
ATOM 604 O O . LEU A 1 72 ? -7.378 -2.403 12.730 1.00 91.88 72 LEU A O 1
ATOM 608 N N . MET A 1 73 ? -7.970 -1.001 14.391 1.00 91.00 73 MET A N 1
ATOM 609 C CA . MET A 1 73 ? -7.062 0.077 13.994 1.00 91.00 73 MET A CA 1
ATOM 610 C C . MET A 1 73 ? -5.603 -0.375 14.085 1.00 91.00 73 MET A C 1
ATOM 612 O O . MET A 1 73 ? -4.840 -0.123 13.158 1.00 91.00 73 MET A O 1
ATOM 616 N N . GLN A 1 74 ? -5.232 -1.114 15.135 1.00 91.06 74 GLN A N 1
ATOM 617 C CA . GLN A 1 74 ? -3.878 -1.656 15.270 1.00 91.06 74 GLN A CA 1
ATOM 618 C C . GLN A 1 74 ? -3.534 -2.626 14.127 1.00 91.06 74 GLN A C 1
ATOM 620 O O . GLN A 1 74 ? -2.478 -2.508 13.509 1.00 91.06 74 GLN A O 1
ATOM 625 N N . GLY A 1 75 ? -4.452 -3.534 13.777 1.00 92.19 75 GLY A N 1
ATOM 626 C CA . GLY A 1 75 ? -4.259 -4.438 12.637 1.00 92.19 75 GLY A CA 1
ATOM 627 C C . GLY A 1 75 ? -4.161 -3.709 11.291 1.00 92.19 75 GLY A C 1
ATOM 628 O O . GLY A 1 75 ? -3.397 -4.118 10.414 1.00 92.19 75 GLY A O 1
ATOM 629 N N . ALA A 1 76 ? -4.903 -2.611 11.122 1.00 93.50 76 ALA A N 1
ATOM 630 C CA . ALA A 1 76 ? -4.792 -1.758 9.944 1.00 93.50 76 ALA A CA 1
ATOM 631 C C . ALA A 1 76 ? -3.462 -1.001 9.898 1.00 93.50 76 ALA A C 1
ATOM 633 O O . ALA A 1 76 ? -2.845 -0.975 8.835 1.00 93.50 76 ALA A O 1
ATOM 634 N N . ASP A 1 77 ? -2.991 -0.454 11.021 1.00 93.50 77 ASP A N 1
ATOM 635 C CA . ASP A 1 77 ? -1.697 0.227 11.117 1.00 93.50 77 ASP A CA 1
ATOM 636 C C . ASP A 1 77 ? -0.536 -0.722 10.777 1.00 93.50 77 ASP A C 1
ATOM 638 O O . ASP A 1 77 ? 0.346 -0.359 9.992 1.00 93.50 77 ASP A O 1
ATOM 642 N N . ASP A 1 78 ? -0.576 -1.962 11.272 1.00 95.25 78 ASP A N 1
ATOM 643 C CA . ASP A 1 78 ? 0.422 -2.990 10.961 1.00 95.25 78 ASP A CA 1
ATOM 644 C C . ASP A 1 78 ? 0.442 -3.332 9.462 1.00 95.25 78 ASP A C 1
ATOM 646 O O . ASP A 1 78 ? 1.507 -3.365 8.833 1.00 95.25 78 ASP A O 1
ATOM 650 N N . ALA A 1 79 ? -0.731 -3.550 8.855 1.00 95.44 79 ALA A N 1
ATOM 651 C CA . ALA A 1 79 ? -0.837 -3.808 7.417 1.00 95.44 79 ALA A CA 1
ATOM 652 C C . ALA A 1 79 ? -0.361 -2.604 6.585 1.00 95.44 79 ALA A C 1
ATOM 654 O O . ALA A 1 79 ? 0.332 -2.765 5.576 1.00 95.44 79 ALA A O 1
ATOM 655 N N . TRP A 1 80 ? -0.666 -1.383 7.033 1.00 95.44 80 TRP A N 1
ATOM 656 C CA . TRP A 1 80 ? -0.220 -0.158 6.373 1.00 95.44 80 TRP A CA 1
ATOM 657 C C . TRP A 1 80 ? 1.296 0.030 6.451 1.00 95.44 80 TRP A C 1
ATOM 659 O O . TRP A 1 80 ? 1.910 0.485 5.481 1.00 95.44 80 TRP A O 1
ATOM 669 N N . SER A 1 81 ? 1.915 -0.343 7.576 1.00 96.06 81 SER A N 1
ATOM 670 C CA . SER A 1 81 ? 3.371 -0.318 7.738 1.00 96.06 81 SER A CA 1
ATOM 671 C C . SER A 1 81 ? 4.051 -1.278 6.765 1.00 96.06 81 SER A C 1
ATOM 673 O O . SER A 1 81 ? 4.950 -0.869 6.030 1.00 96.06 81 SER A O 1
ATOM 675 N N . LYS A 1 82 ? 3.568 -2.522 6.662 1.00 95.94 82 LYS A N 1
ATOM 676 C CA . LYS A 1 82 ? 4.113 -3.501 5.706 1.00 95.94 82 LYS A CA 1
ATOM 677 C C . LYS A 1 82 ? 3.942 -3.054 4.252 1.00 95.94 82 LYS A C 1
ATOM 679 O O . LYS A 1 82 ? 4.859 -3.213 3.443 1.00 95.94 82 LYS A O 1
ATOM 684 N N . MET A 1 83 ? 2.800 -2.446 3.909 1.00 95.31 83 MET A N 1
ATOM 685 C CA . MET A 1 83 ? 2.601 -1.843 2.586 1.00 95.31 83 MET A CA 1
ATOM 686 C C . MET A 1 83 ? 3.614 -0.726 2.322 1.00 95.31 83 MET A C 1
ATOM 688 O O . MET A 1 83 ? 4.204 -0.692 1.240 1.00 95.31 83 MET A O 1
ATOM 692 N N . ARG A 1 84 ? 3.861 0.152 3.302 1.00 95.44 84 ARG A N 1
ATOM 693 C CA . ARG A 1 84 ? 4.871 1.213 3.189 1.00 95.44 84 ARG A CA 1
ATOM 694 C C . ARG A 1 84 ? 6.268 0.642 2.971 1.00 95.44 84 ARG A C 1
ATOM 696 O O . ARG A 1 84 ? 6.993 1.133 2.116 1.00 95.44 84 ARG A O 1
ATOM 703 N N . GLU A 1 85 ? 6.646 -0.395 3.706 1.00 95.94 85 GLU A N 1
ATOM 704 C CA . GLU A 1 85 ? 7.945 -1.052 3.546 1.00 95.94 85 GLU A CA 1
ATOM 705 C C . GLU A 1 85 ? 8.105 -1.668 2.151 1.00 95.94 85 GLU A C 1
ATOM 707 O O . GLU A 1 85 ? 9.130 -1.466 1.496 1.00 95.94 85 GLU A O 1
ATOM 712 N N . ALA A 1 86 ? 7.079 -2.369 1.655 1.00 95.06 86 ALA A N 1
ATOM 713 C CA . ALA A 1 86 ? 7.079 -2.921 0.301 1.00 95.06 86 ALA A CA 1
ATOM 714 C C . ALA A 1 86 ? 7.164 -1.820 -0.767 1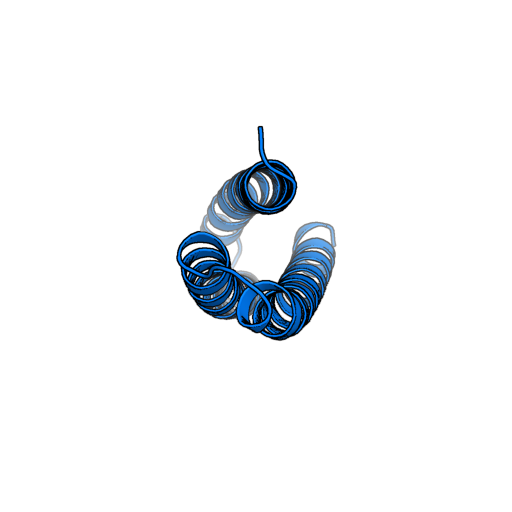.00 95.06 86 ALA A C 1
ATOM 716 O O . ALA A 1 86 ? 7.881 -1.970 -1.758 1.00 95.06 86 ALA A O 1
ATOM 717 N N . PHE A 1 87 ? 6.472 -0.702 -0.546 1.00 94.62 87 PHE A N 1
ATOM 718 C CA . PHE A 1 87 ? 6.525 0.466 -1.412 1.00 94.62 87 PHE A CA 1
ATOM 719 C C . PHE A 1 87 ? 7.919 1.097 -1.449 1.00 94.62 87 PHE A C 1
ATOM 721 O O . PHE A 1 87 ? 8.462 1.313 -2.529 1.00 94.62 87 PHE A O 1
ATOM 728 N N . GLU A 1 88 ? 8.526 1.365 -0.292 1.00 94.31 88 GLU A N 1
ATOM 729 C CA . GLU A 1 88 ? 9.869 1.947 -0.211 1.00 94.31 88 GLU A CA 1
ATOM 730 C C . GLU A 1 88 ? 10.912 1.025 -0.839 1.00 94.31 88 GLU A C 1
ATOM 732 O O . GLU A 1 88 ? 11.775 1.474 -1.596 1.00 94.31 88 GLU A O 1
ATOM 737 N N . LYS A 1 89 ? 10.784 -0.285 -0.615 1.00 92.94 89 LYS A N 1
ATOM 738 C CA . LYS A 1 89 ? 11.623 -1.277 -1.278 1.00 92.94 89 LYS A CA 1
ATOM 739 C C . LYS A 1 89 ? 11.478 -1.188 -2.795 1.00 92.94 89 LYS A C 1
ATOM 741 O O . LYS A 1 89 ? 12.482 -0.979 -3.469 1.00 92.94 89 LYS A O 1
ATOM 746 N N . ALA A 1 90 ? 10.261 -1.247 -3.334 1.00 91.44 90 ALA A N 1
ATOM 747 C CA . ALA A 1 90 ? 10.035 -1.080 -4.769 1.00 91.44 90 ALA A CA 1
ATOM 748 C C . ALA A 1 90 ? 10.627 0.247 -5.280 1.00 91.44 90 ALA A C 1
ATOM 750 O O . ALA A 1 90 ? 11.386 0.253 -6.249 1.00 91.44 90 ALA A O 1
ATOM 751 N N . ARG A 1 91 ? 10.397 1.356 -4.568 1.00 92.31 91 ARG A N 1
ATOM 752 C CA . ARG A 1 91 ? 10.919 2.685 -4.909 1.00 92.31 91 ARG A CA 1
ATOM 753 C C . ARG A 1 91 ? 12.429 2.684 -5.111 1.00 92.31 91 ARG A C 1
ATOM 755 O O . ARG A 1 91 ? 12.890 3.242 -6.104 1.00 92.31 91 ARG A O 1
ATOM 762 N N . THR A 1 92 ? 13.188 2.044 -4.221 1.00 91.06 92 THR A N 1
ATOM 763 C CA . THR A 1 92 ? 14.654 1.964 -4.350 1.00 91.06 92 THR A CA 1
ATOM 764 C C . THR A 1 92 ? 15.117 1.180 -5.580 1.00 91.06 92 THR A C 1
ATOM 766 O O . THR A 1 92 ? 16.152 1.516 -6.147 1.00 91.06 92 THR A O 1
ATOM 769 N N . HIS A 1 93 ? 14.351 0.183 -6.034 1.00 86.69 93 HIS A N 1
ATOM 770 C CA . HIS A 1 93 ? 14.658 -0.573 -7.253 1.00 86.69 93 HIS A CA 1
ATOM 771 C C . HIS A 1 93 ? 14.360 0.236 -8.528 1.00 86.69 93 HIS A C 1
ATOM 773 O O . HIS A 1 93 ? 15.098 0.129 -9.502 1.00 86.69 93 HIS A O 1
ATOM 779 N N . PHE A 1 94 ? 13.322 1.079 -8.517 1.00 85.44 94 PHE A N 1
ATOM 780 C CA . PHE A 1 94 ? 12.929 1.920 -9.662 1.00 85.44 94 PHE A CA 1
ATOM 781 C C . PHE A 1 94 ? 13.657 3.274 -9.757 1.00 85.44 94 PHE A C 1
ATOM 783 O O . PHE A 1 94 ? 13.504 3.977 -10.761 1.00 85.44 94 PHE A O 1
ATOM 790 N N . HIS A 1 95 ? 14.383 3.673 -8.708 1.00 79.44 95 HIS A N 1
ATOM 791 C CA . HIS A 1 95 ? 15.222 4.883 -8.673 1.00 79.44 95 HIS A CA 1
ATOM 792 C C . HIS A 1 95 ? 16.727 4.581 -8.745 1.00 79.44 95 HIS A C 1
ATOM 794 O O . HIS A 1 95 ? 17.527 5.514 -8.686 1.00 79.44 95 HIS A O 1
ATOM 800 N N . LYS A 1 96 ? 17.104 3.303 -8.839 1.00 62.81 96 LYS A N 1
ATOM 801 C CA . LYS A 1 96 ? 18.457 2.883 -9.212 1.00 62.81 96 LYS A CA 1
ATOM 802 C C . LYS A 1 96 ? 18.651 3.024 -10.714 1.00 62.81 96 LYS A C 1
ATOM 804 O O . LYS A 1 96 ? 19.773 3.419 -11.092 1.00 62.81 96 LYS A O 1
#

Secondary structure (DSSP, 8-state):
--HHHHHHHHHHHHHHHHHHHHHHHHHHHHHS-HHHHHHHHHHHHHHHHHHHHHHHHHHHHHH--TTHHHHHHHHHHHHHHHHHHHHHHHHHHH--

pLDDT: mean 90.98, std 5.55, range [62.81, 96.06]

Foldseek 3Di:
DDPLVVLLVVLVVVLVVLVVVLVVLVVVLVVDDPVLNVVLVVLSVQLVVLSVQLVVLSVVLNPDDDPVNVVSVVSNVVSSVSSVVSSVVSVVSSVD

Radius of gyration: 15.42 Å; chains: 1; bounding box: 36×24×43 Å

Sequence (96 aa):
MTKRDEYVEKLKAQLDQWNAQVVQWEAKAREAQAHVRADYDKQLESFRRQRDEALEQMRRVQSATGDAWMDLMQGADDAWSKMREAFEKARTHFHK